Protein AF-A0A1H9BKF9-F1 (afdb_monomer)

Sequence (56 aa):
MRVGDTLLVYEKGELVPVTIMKIVDTGEWVEMYNVESVERYHSFFANNILVHNKRL

Organism: NCBI:txid478744

InterPro domains:
  IPR030934 Intein C-terminal splicing region [TIGR01443] (37-53)
  IPR036844 Hint domain superfamily [SSF51294] (2-52)

Mean predicted aligned error: 9.77 Å

Radius of gyration: 13.19 Å; Cα contacts (8 Å, |Δi|>4): 60; chains: 1; bounding box: 29×26×32 Å

Structure (mmCIF, N/CA/C/O backbone):
data_AF-A0A1H9BKF9-F1
#
_entry.id   AF-A0A1H9BKF9-F1
#
loop_
_atom_site.group_PDB
_atom_site.id
_atom_site.type_sy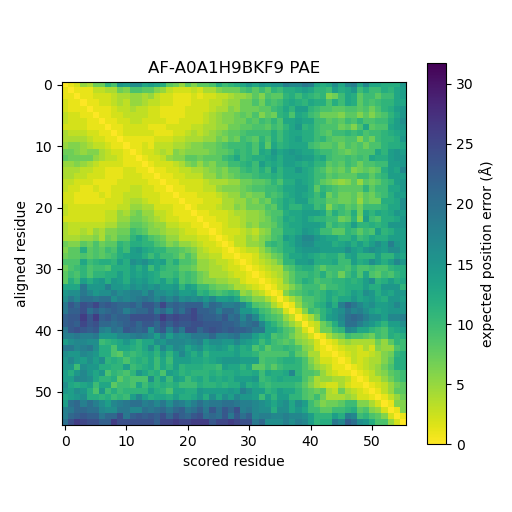mbol
_atom_site.label_atom_id
_atom_site.label_alt_id
_atom_site.label_comp_id
_atom_site.label_asym_id
_atom_site.label_entity_id
_atom_site.label_seq_id
_atom_site.pdbx_PDB_ins_code
_atom_site.Cartn_x
_atom_site.Cartn_y
_atom_site.Cartn_z
_atom_site.occupancy
_atom_site.B_iso_or_equiv
_atom_site.auth_seq_id
_atom_site.auth_comp_id
_atom_site.auth_asym_id
_atom_site.auth_atom_id
_atom_site.pdbx_PDB_model_num
ATOM 1 N N . MET A 1 1 ? 1.653 7.766 6.497 1.00 72.50 1 MET A N 1
ATOM 2 C CA . MET A 1 1 ? 0.522 7.785 5.548 1.00 72.50 1 MET A CA 1
ATOM 3 C C . MET A 1 1 ? -0.739 8.169 6.294 1.00 72.50 1 MET A C 1
ATOM 5 O O . MET A 1 1 ? -0.941 7.686 7.402 1.00 72.50 1 MET A O 1
ATOM 9 N N . ARG A 1 2 ? -1.563 9.023 5.692 1.00 82.25 2 ARG A N 1
ATOM 10 C CA . ARG A 1 2 ? -2.898 9.435 6.152 1.00 82.25 2 ARG A CA 1
ATOM 11 C C . ARG A 1 2 ? -3.846 9.549 4.954 1.00 82.25 2 ARG A C 1
ATOM 13 O O . ARG A 1 2 ? -3.394 9.669 3.820 1.00 82.25 2 ARG A O 1
ATOM 20 N N . VAL A 1 3 ? -5.156 9.539 5.205 1.00 90.25 3 VAL A N 1
ATOM 21 C CA . VAL A 1 3 ? -6.164 9.829 4.167 1.00 90.25 3 VAL A CA 1
ATOM 22 C C . VAL A 1 3 ? -5.847 11.174 3.503 1.00 90.25 3 VAL A C 1
ATOM 24 O O . VAL A 1 3 ? -5.526 12.142 4.192 1.00 90.25 3 VAL A O 1
ATOM 27 N N . GLY A 1 4 ? -5.910 11.211 2.173 1.00 89.44 4 GLY A N 1
ATOM 28 C CA . GLY A 1 4 ? -5.543 12.363 1.350 1.00 89.44 4 GLY A CA 1
ATOM 29 C C . GLY A 1 4 ? -4.088 12.387 0.864 1.00 89.44 4 GLY A C 1
ATOM 30 O O . GLY A 1 4 ? -3.793 13.157 -0.045 1.00 89.44 4 GLY A O 1
ATOM 31 N N . ASP A 1 5 ? -3.189 11.552 1.398 1.00 89.25 5 ASP A N 1
ATOM 32 C CA . ASP A 1 5 ? -1.833 11.426 0.844 1.00 89.25 5 ASP A CA 1
ATOM 33 C C . ASP A 1 5 ? -1.861 10.721 -0.531 1.00 89.25 5 ASP A C 1
ATOM 35 O O . ASP A 1 5 ? -2.742 9.898 -0.812 1.00 89.25 5 ASP A O 1
ATOM 39 N N . THR A 1 6 ? -0.863 11.014 -1.371 1.00 88.12 6 THR A N 1
ATOM 40 C CA . THR A 1 6 ? -0.676 10.390 -2.691 1.00 88.12 6 THR A CA 1
ATOM 41 C C . THR A 1 6 ? 0.305 9.221 -2.615 1.00 88.12 6 THR A C 1
ATOM 43 O O . THR A 1 6 ? 1.389 9.345 -2.044 1.00 88.12 6 THR A 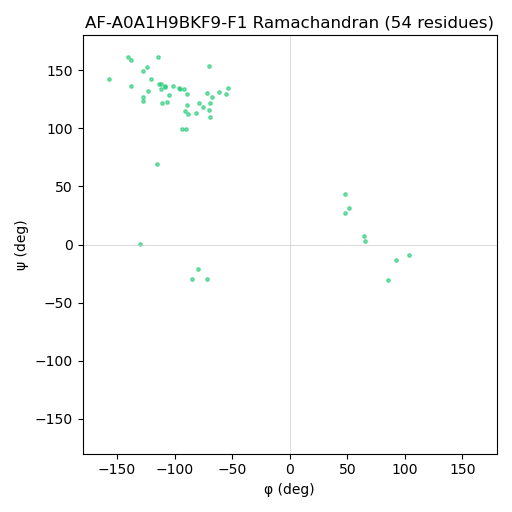O 1
ATOM 46 N N . LEU A 1 7 ? -0.056 8.100 -3.236 1.00 86.38 7 LEU A N 1
ATOM 47 C CA . LEU A 1 7 ? 0.776 6.915 -3.436 1.00 86.38 7 LEU A CA 1
ATOM 48 C C . LEU A 1 7 ? 1.058 6.701 -4.916 1.00 86.38 7 LEU A C 1
ATOM 50 O O . LEU A 1 7 ? 0.332 7.207 -5.765 1.00 86.38 7 LEU A O 1
ATOM 54 N N . LEU A 1 8 ? 2.085 5.910 -5.216 1.00 83.94 8 LEU A N 1
ATOM 55 C CA . LEU A 1 8 ? 2.384 5.457 -6.570 1.00 83.94 8 LEU A CA 1
ATOM 56 C C . LEU A 1 8 ? 2.013 3.977 -6.704 1.00 83.94 8 LEU A C 1
ATOM 58 O O . LEU A 1 8 ? 2.5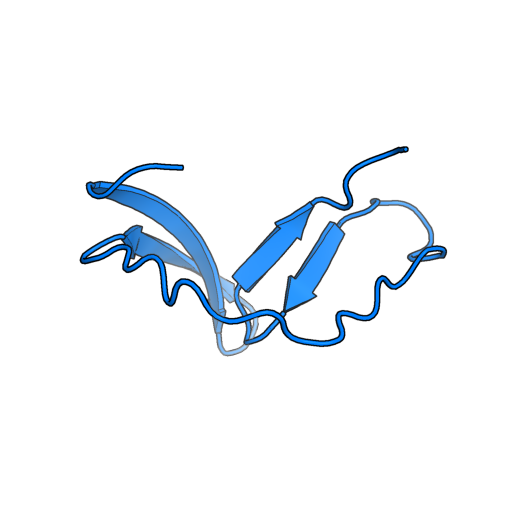10 3.135 -5.950 1.00 83.94 8 LEU A O 1
ATOM 62 N N . VAL A 1 9 ? 1.142 3.681 -7.666 1.00 84.50 9 VAL A N 1
ATOM 63 C CA . VAL A 1 9 ? 0.720 2.326 -8.042 1.00 84.50 9 VAL A CA 1
ATOM 64 C C . VAL A 1 9 ? 1.325 1.989 -9.393 1.00 84.50 9 VAL A C 1
ATOM 66 O O . VAL A 1 9 ? 1.328 2.822 -10.291 1.00 84.50 9 VAL A O 1
ATOM 69 N N . TYR A 1 10 ? 1.847 0.779 -9.546 1.00 80.75 10 TYR A N 1
ATOM 70 C CA . TYR A 1 10 ? 2.354 0.299 -10.822 1.00 80.75 10 TYR A CA 1
ATOM 71 C C . TYR A 1 10 ? 1.240 -0.361 -11.634 1.00 80.75 10 TYR A C 1
ATOM 73 O O . TYR A 1 10 ? 0.758 -1.437 -11.281 1.00 80.75 10 TYR A O 1
ATOM 81 N N . GLU A 1 11 ? 0.849 0.263 -12.742 1.00 82.38 11 GLU A N 1
ATOM 82 C CA . GLU A 1 11 ? -0.146 -0.265 -13.672 1.00 82.38 11 GLU A CA 1
ATOM 83 C C . GLU A 1 11 ? 0.407 -0.273 -15.097 1.00 82.38 11 GLU A C 1
ATOM 85 O O . GLU A 1 11 ? 0.869 0.741 -15.610 1.00 82.38 11 GLU A O 1
ATOM 90 N N . LYS A 1 12 ? 0.344 -1.436 -15.760 1.00 85.44 12 LYS A N 1
ATOM 91 C CA . LYS A 1 12 ? 0.665 -1.604 -17.192 1.00 85.44 12 LYS A CA 1
ATOM 92 C C . LYS A 1 12 ? 2.021 -1.028 -17.639 1.00 85.44 12 LYS A C 1
ATOM 94 O O . LYS A 1 12 ? 2.164 -0.640 -18.793 1.00 85.44 12 LYS A O 1
ATOM 99 N N . GLY A 1 13 ? 3.023 -1.021 -16.763 1.00 86.56 13 GLY A N 1
ATOM 100 C CA . GLY A 1 13 ? 4.354 -0.504 -17.094 1.00 86.56 13 GLY A CA 1
ATOM 101 C C . GLY A 1 13 ? 4.667 0.875 -16.519 1.00 86.56 13 GLY A C 1
ATOM 102 O O . GLY A 1 13 ? 5.824 1.284 -16.566 1.00 86.56 13 GLY A O 1
ATOM 103 N N . GLU A 1 14 ? 3.682 1.568 -15.946 1.00 85.38 14 GLU A N 1
ATOM 104 C CA . GLU A 1 14 ? 3.809 2.956 -15.503 1.00 85.38 14 GLU A CA 1
ATOM 105 C C . GLU A 1 14 ? 3.459 3.129 -14.020 1.00 85.38 14 GLU A C 1
ATOM 107 O O . GLU A 1 14 ? 2.686 2.361 -13.448 1.00 85.38 14 GLU A O 1
ATOM 112 N N . LEU A 1 15 ? 4.043 4.153 -13.388 1.00 85.50 15 LEU A N 1
ATOM 113 C CA . LEU A 1 15 ? 3.697 4.568 -12.028 1.00 85.50 15 LEU A CA 1
ATOM 114 C C . LEU A 1 15 ? 2.600 5.630 -12.078 1.00 85.50 15 LEU A C 1
ATOM 116 O O . LEU A 1 15 ? 2.824 6.746 -12.543 1.00 85.50 15 LEU A O 1
ATOM 120 N N . VAL A 1 16 ? 1.432 5.287 -11.550 1.00 90.19 16 VAL A N 1
ATOM 121 C CA . VAL A 1 16 ? 0.242 6.132 -11.519 1.00 90.19 16 VAL A CA 1
ATOM 122 C C . VAL A 1 16 ? 0.039 6.678 -10.102 1.00 90.19 16 VAL A C 1
ATOM 124 O O . VAL A 1 16 ? 0.033 5.900 -9.142 1.00 90.19 16 VAL A O 1
ATOM 127 N N . PRO A 1 17 ? -0.130 8.001 -9.928 1.00 87.94 17 PRO A N 1
ATOM 128 C CA . PRO A 1 17 ? -0.464 8.574 -8.634 1.00 87.94 17 PRO A CA 1
ATOM 129 C C . PRO A 1 17 ? -1.917 8.260 -8.252 1.00 87.94 17 PRO A C 1
ATOM 131 O O . PRO A 1 17 ? -2.841 8.522 -9.020 1.00 87.94 17 PRO A O 1
ATOM 134 N N . VAL A 1 18 ? -2.130 7.755 -7.038 1.00 89.81 18 VAL A N 1
ATOM 135 C CA . VAL A 1 18 ? -3.458 7.493 -6.459 1.00 89.81 18 VAL A CA 1
ATOM 136 C C . VAL A 1 18 ? -3.582 8.145 -5.088 1.00 89.81 18 VAL A C 1
ATOM 138 O O . VAL A 1 18 ? -2.601 8.251 -4.356 1.00 89.81 18 VAL A O 1
ATOM 141 N N . THR A 1 19 ? -4.786 8.561 -4.707 1.00 90.38 19 THR A N 1
ATOM 142 C CA . THR A 1 19 ? -5.036 9.196 -3.405 1.00 90.38 19 THR A CA 1
ATOM 143 C C . THR A 1 19 ? -5.647 8.208 -2.422 1.00 90.38 19 THR A C 1
ATOM 145 O O . THR A 1 19 ? -6.574 7.467 -2.751 1.00 90.38 19 THR A O 1
ATOM 148 N N . ILE A 1 20 ? -5.159 8.220 -1.181 1.00 89.56 20 ILE A N 1
ATOM 149 C CA . ILE A 1 20 ? -5.734 7.412 -0.106 1.00 89.56 20 ILE A CA 1
ATOM 150 C C . ILE A 1 20 ? -7.111 7.968 0.252 1.00 89.56 20 ILE A C 1
ATOM 152 O O . ILE A 1 20 ? -7.216 9.025 0.871 1.00 89.56 20 ILE A O 1
ATOM 156 N N . MET A 1 21 ? -8.165 7.229 -0.087 1.00 89.00 21 MET A N 1
ATOM 157 C CA . MET A 1 21 ? -9.547 7.624 0.212 1.00 89.00 21 MET A CA 1
ATOM 158 C C . MET A 1 21 ? -9.992 7.220 1.620 1.00 89.00 21 MET A C 1
ATOM 160 O O . MET A 1 21 ? -10.840 7.877 2.218 1.00 89.00 21 MET A O 1
ATOM 164 N N . LYS A 1 22 ? -9.444 6.123 2.154 1.00 87.25 22 LYS A N 1
ATOM 165 C CA . LYS A 1 22 ? -9.836 5.565 3.450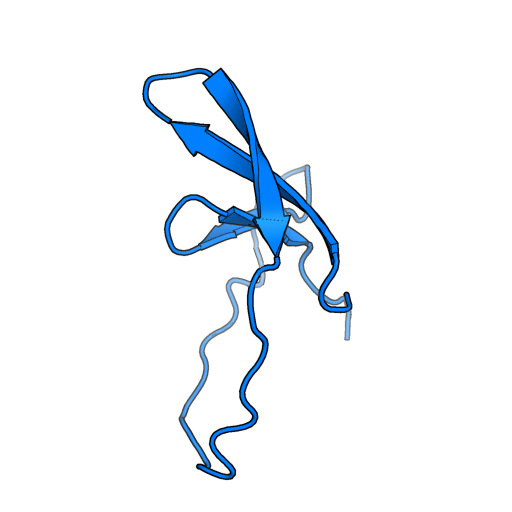 1.00 87.25 22 LYS A CA 1
ATOM 166 C C . LYS A 1 22 ? -8.707 4.716 4.027 1.00 87.25 22 LYS A C 1
ATOM 168 O O . LYS A 1 22 ? -8.050 3.985 3.294 1.00 87.25 22 LYS A O 1
ATOM 173 N N . ILE A 1 23 ? -8.526 4.790 5.341 1.00 89.12 23 ILE A N 1
ATOM 174 C CA . ILE A 1 23 ? -7.691 3.875 6.124 1.00 89.12 23 ILE A CA 1
ATOM 175 C C . ILE A 1 23 ? -8.602 3.283 7.197 1.00 89.12 23 ILE A C 1
ATOM 177 O O . ILE A 1 23 ? -9.362 4.019 7.827 1.00 89.12 23 ILE A O 1
ATOM 181 N N . VAL A 1 24 ? -8.562 1.965 7.366 1.00 88.69 24 VAL A N 1
ATOM 182 C CA . VAL A 1 24 ? -9.324 1.249 8.393 1.00 88.69 24 VAL A CA 1
ATOM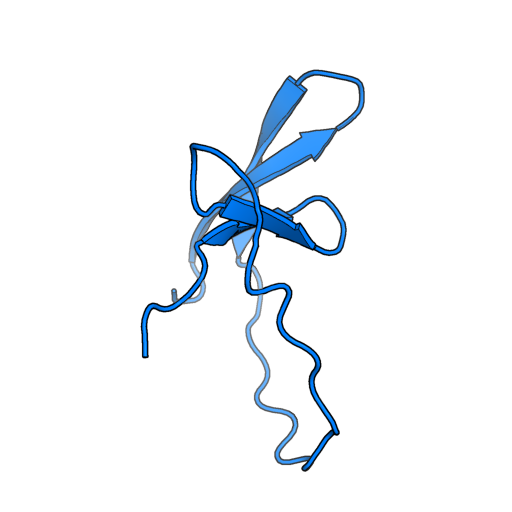 183 C C . VAL A 1 24 ? -8.342 0.386 9.162 1.00 88.69 24 VAL A C 1
ATOM 185 O O . VAL A 1 24 ? -7.638 -0.416 8.554 1.00 88.69 24 VAL A O 1
ATOM 188 N N . ASP A 1 25 ? -8.293 0.574 10.477 1.00 85.62 25 ASP A N 1
ATOM 189 C CA . ASP A 1 25 ? -7.642 -0.374 11.374 1.00 85.62 25 ASP A CA 1
ATOM 190 C C . ASP A 1 25 ? -8.599 -1.550 11.581 1.00 85.62 25 ASP A C 1
ATOM 192 O O . ASP A 1 25 ? -9.754 -1.352 11.970 1.00 85.62 25 ASP A O 1
ATOM 196 N N . THR A 1 26 ? -8.151 -2.754 11.238 1.00 86.25 26 THR A N 1
ATOM 197 C CA . THR A 1 26 ? -8.967 -3.962 11.370 1.00 86.25 26 THR A CA 1
ATOM 198 C C . THR A 1 26 ? -8.988 -4.473 12.808 1.00 86.25 26 THR A C 1
ATOM 200 O O . THR A 1 26 ? -9.906 -5.205 13.162 1.00 86.25 26 THR A O 1
ATOM 203 N N . GLY A 1 27 ? -8.015 -4.098 13.650 1.00 87.62 27 GLY A N 1
ATOM 204 C CA . GLY A 1 27 ? -7.855 -4.633 15.007 1.00 87.62 27 GLY A CA 1
ATOM 205 C C . GLY A 1 27 ? -7.533 -6.133 15.060 1.00 87.62 27 GLY A C 1
ATOM 206 O O . GLY A 1 27 ? -7.524 -6.724 16.140 1.00 87.62 27 GLY A O 1
ATOM 207 N N . GLU A 1 28 ? -7.282 -6.757 13.909 1.00 88.00 28 GLU A N 1
ATOM 208 C CA . GLU A 1 28 ? -7.048 -8.191 13.784 1.00 88.00 28 GLU A CA 1
ATOM 209 C C . GLU A 1 28 ? -5.554 -8.504 13.783 1.00 88.00 28 GLU A C 1
ATOM 211 O O . GLU A 1 28 ? -4.758 -7.882 13.075 1.00 88.00 28 GLU A O 1
ATOM 216 N N . TRP A 1 29 ? -5.174 -9.522 14.553 1.00 83.69 29 TRP A N 1
ATOM 217 C CA . TRP A 1 29 ? -3.834 -10.086 14.486 1.00 83.69 29 TRP A CA 1
ATOM 218 C C . TRP A 1 29 ? -3.759 -11.050 13.306 1.00 83.69 29 TRP A C 1
ATOM 220 O O . TRP A 1 29 ? -4.403 -12.097 13.312 1.00 83.69 29 TRP A O 1
ATOM 230 N N . VAL A 1 30 ? -2.961 -10.691 12.304 1.00 82.06 30 VAL A N 1
ATOM 231 C CA . VAL A 1 30 ? -2.709 -11.510 11.114 1.00 82.06 30 VAL A CA 1
ATOM 232 C C . VAL A 1 30 ? -1.223 -11.820 10.990 1.00 82.06 30 VAL A C 1
ATOM 234 O O . VAL A 1 30 ? -0.372 -10.979 11.289 1.00 82.06 30 VAL A O 1
ATOM 237 N N . GLU A 1 31 ? -0.905 -13.038 10.556 1.00 81.62 31 GLU A N 1
ATOM 238 C CA . GLU A 1 31 ? 0.472 -13.440 10.275 1.00 81.62 31 GLU A CA 1
ATOM 239 C C . GLU A 1 31 ? 0.964 -12.696 9.024 1.00 81.62 31 GLU A C 1
ATOM 241 O O . GLU A 1 31 ? 0.343 -12.755 7.963 1.00 81.62 31 GLU A O 1
ATOM 246 N N . MET A 1 32 ? 2.052 -11.936 9.163 1.00 73.69 32 MET A N 1
ATOM 247 C CA . MET A 1 32 ? 2.633 -11.141 8.081 1.00 73.69 32 MET A CA 1
ATOM 248 C C . MET A 1 32 ? 4.007 -11.684 7.709 1.00 73.69 32 MET A C 1
ATOM 250 O O . MET A 1 32 ? 4.828 -11.975 8.577 1.00 73.69 32 MET A O 1
ATOM 254 N N . TYR A 1 33 ? 4.282 -11.741 6.409 1.00 73.06 33 TYR A N 1
ATOM 255 C CA . TYR A 1 33 ? 5.581 -12.131 5.871 1.00 73.06 33 TYR A CA 1
ATOM 256 C C . TYR A 1 33 ? 6.285 -10.902 5.298 1.00 73.06 33 TYR A C 1
ATOM 258 O O . TYR A 1 33 ? 5.671 -10.101 4.592 1.00 73.06 33 TYR A O 1
ATOM 266 N N . ASN A 1 34 ? 7.576 -10.754 5.593 1.00 64.88 34 ASN A N 1
ATOM 267 C CA . ASN A 1 34 ? 8.417 -9.702 5.034 1.00 64.88 34 ASN A CA 1
ATOM 268 C C . ASN A 1 34 ? 9.461 -10.314 4.093 1.00 64.88 34 ASN A C 1
ATOM 270 O O . ASN A 1 34 ? 10.062 -11.336 4.421 1.00 64.88 34 ASN A O 1
ATOM 274 N N . VAL A 1 35 ? 9.705 -9.682 2.944 1.00 64.44 35 VAL A N 1
ATOM 275 C CA . VAL A 1 35 ? 10.755 -10.114 2.012 1.00 64.44 35 VAL A CA 1
ATOM 276 C C . VAL A 1 35 ? 12.026 -9.334 2.330 1.00 64.44 35 VAL A C 1
ATOM 278 O O . VAL A 1 35 ? 12.182 -8.176 1.948 1.00 64.44 35 VAL A O 1
ATOM 281 N N . GLU A 1 36 ? 12.938 -9.968 3.061 1.00 56.16 36 GLU A N 1
ATOM 282 C CA . GLU A 1 36 ? 14.134 -9.318 3.612 1.00 56.16 36 GLU A CA 1
ATOM 283 C C . GLU A 1 36 ? 15.192 -8.976 2.544 1.00 56.16 36 GLU A C 1
ATOM 285 O O . GLU A 1 36 ? 15.890 -7.967 2.649 1.00 56.16 36 GLU A O 1
ATOM 290 N N . SER A 1 37 ? 15.275 -9.757 1.464 1.00 53.94 37 SER A N 1
ATOM 291 C CA . SER A 1 37 ? 16.326 -9.636 0.442 1.00 53.94 37 SER A CA 1
ATOM 292 C C . SER A 1 37 ? 15.772 -9.226 -0.925 1.00 53.94 37 SER A C 1
ATOM 294 O O . SER A 1 37 ? 15.775 -10.006 -1.872 1.00 53.94 37 SER A O 1
ATOM 296 N N . VAL A 1 38 ? 15.302 -7.982 -1.045 1.00 57.03 38 VAL A N 1
ATOM 297 C CA . VAL A 1 38 ? 15.059 -7.353 -2.356 1.00 57.03 38 VAL A CA 1
ATOM 298 C C . V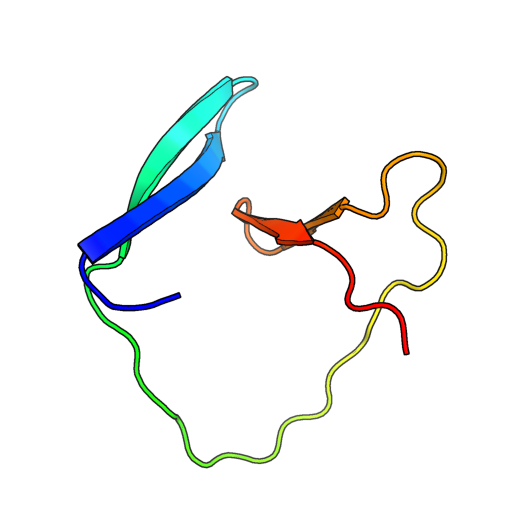AL A 1 38 ? 16.344 -6.631 -2.764 1.00 57.03 38 VAL A C 1
ATOM 300 O O . VAL A 1 38 ? 16.643 -5.549 -2.247 1.00 57.03 38 VAL A O 1
ATOM 303 N N . GLU A 1 39 ? 17.150 -7.260 -3.624 1.00 51.66 39 GLU A N 1
ATOM 304 C CA . GLU A 1 39 ? 18.441 -6.717 -4.052 1.00 51.66 39 GLU A CA 1
ATOM 305 C C . GLU A 1 39 ? 18.289 -5.303 -4.647 1.00 51.66 39 GLU A C 1
ATOM 307 O O . GLU A 1 39 ? 17.491 -5.036 -5.546 1.00 51.66 39 GLU A O 1
ATOM 312 N N . ARG A 1 40 ? 19.129 -4.401 -4.125 1.00 51.69 40 ARG A N 1
ATOM 313 C CA . ARG A 1 40 ? 19.463 -3.049 -4.6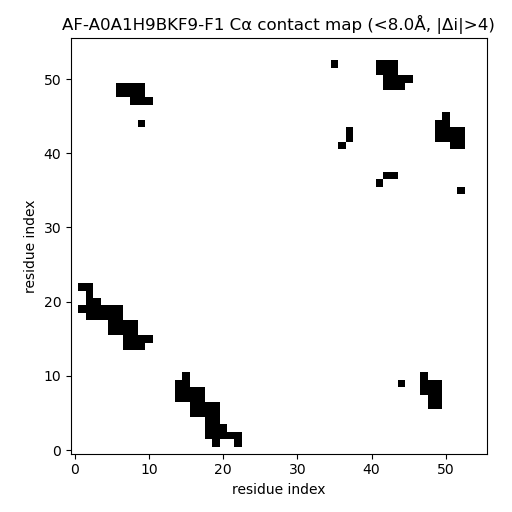04 1.00 51.69 40 ARG A CA 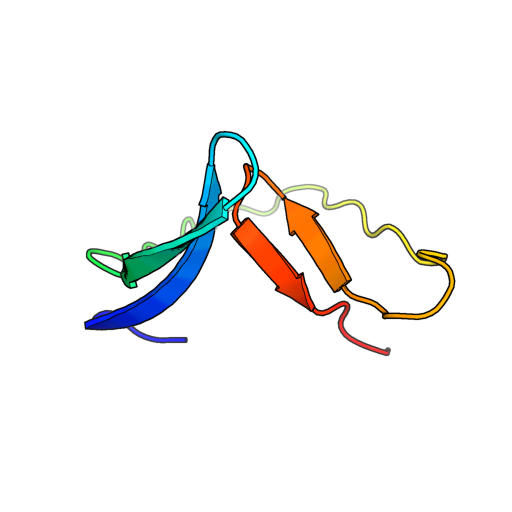1
ATOM 314 C C . ARG A 1 40 ? 18.579 -1.855 -4.207 1.00 51.69 40 ARG A C 1
ATOM 316 O O . ARG A 1 40 ? 19.161 -0.786 -4.053 1.00 51.69 40 ARG A O 1
ATOM 323 N N . TYR A 1 41 ? 17.265 -1.984 -3.975 1.00 54.78 41 TYR A N 1
ATOM 324 C CA . TYR A 1 41 ? 16.406 -0.797 -3.715 1.00 54.78 41 TYR A CA 1
ATOM 325 C C . TYR A 1 41 ? 15.491 -0.854 -2.483 1.00 54.78 41 TYR A C 1
ATOM 327 O O . TYR A 1 41 ? 14.782 0.118 -2.220 1.00 54.78 41 TYR A O 1
ATOM 335 N N . HIS A 1 42 ? 15.509 -1.946 -1.705 1.00 59.19 42 HIS A N 1
ATOM 336 C CA . HIS A 1 42 ? 14.710 -2.094 -0.473 1.00 59.19 42 HIS A CA 1
ATOM 337 C C . HIS A 1 42 ? 13.226 -1.701 -0.629 1.00 59.19 42 HIS A C 1
ATOM 339 O O . HIS A 1 42 ? 12.590 -1.279 0.332 1.00 59.19 42 HIS A O 1
ATOM 345 N N . SER A 1 43 ? 12.674 -1.807 -1.835 1.00 57.97 43 SER A N 1
ATOM 346 C CA . SER A 1 43 ? 11.292 -1.463 -2.144 1.00 57.97 43 SER A CA 1
ATOM 347 C C . SER A 1 43 ? 10.731 -2.538 -3.058 1.00 57.97 43 SER A C 1
ATOM 349 O O . SER A 1 43 ? 11.417 -2.981 -3.978 1.00 57.97 43 SER A O 1
ATOM 351 N N . PHE A 1 44 ? 9.507 -2.971 -2.794 1.00 67.06 44 PHE A N 1
ATOM 352 C CA . PHE A 1 44 ? 8.821 -3.988 -3.582 1.00 67.06 44 PHE A CA 1
ATOM 353 C C . PHE A 1 44 ? 7.362 -3.595 -3.787 1.00 67.06 44 PHE A C 1
ATOM 355 O O . PHE A 1 44 ? 6.816 -2.777 -3.048 1.00 67.06 44 PHE A O 1
ATOM 362 N N . PHE A 1 45 ? 6.730 -4.165 -4.810 1.00 68.50 45 PHE A N 1
ATOM 363 C CA . PHE A 1 45 ? 5.311 -3.946 -5.052 1.00 68.50 45 PHE A CA 1
ATOM 364 C C . PHE A 1 45 ? 4.485 -4.983 -4.293 1.00 68.50 45 PHE A C 1
ATOM 366 O O . PHE A 1 45 ? 4.609 -6.179 -4.549 1.00 68.50 45 PHE A O 1
ATOM 373 N N . ALA A 1 46 ? 3.621 -4.525 -3.390 1.00 67.81 46 ALA A N 1
ATOM 374 C CA . ALA A 1 46 ? 2.599 -5.346 -2.748 1.00 67.81 46 ALA A CA 1
ATOM 375 C C . ALA A 1 46 ? 1.232 -4.884 -3.253 1.00 67.81 46 ALA A C 1
ATOM 377 O O . ALA A 1 46 ? 0.905 -3.704 -3.138 1.00 67.81 46 ALA A O 1
ATOM 378 N N . ASN A 1 47 ? 0.446 -5.784 -3.853 1.00 69.56 47 ASN A N 1
ATOM 379 C CA . ASN A 1 47 ? -0.818 -5.429 -4.515 1.00 69.56 47 ASN A CA 1
ATOM 380 C C . ASN A 1 47 ? -0.681 -4.215 -5.458 1.00 69.56 47 ASN A C 1
ATOM 382 O O . ASN A 1 47 ? -1.508 -3.308 -5.439 1.00 69.56 47 ASN A O 1
ATOM 386 N N . ASN A 1 48 ? 0.394 -4.184 -6.253 1.00 72.25 48 ASN A N 1
ATOM 387 C CA . ASN A 1 48 ? 0.754 -3.099 -7.178 1.00 72.25 48 ASN A CA 1
ATOM 388 C C . ASN A 1 48 ? 1.099 -1.745 -6.531 1.00 72.25 48 ASN A C 1
ATOM 390 O O . ASN A 1 48 ? 1.410 -0.800 -7.248 1.00 72.25 48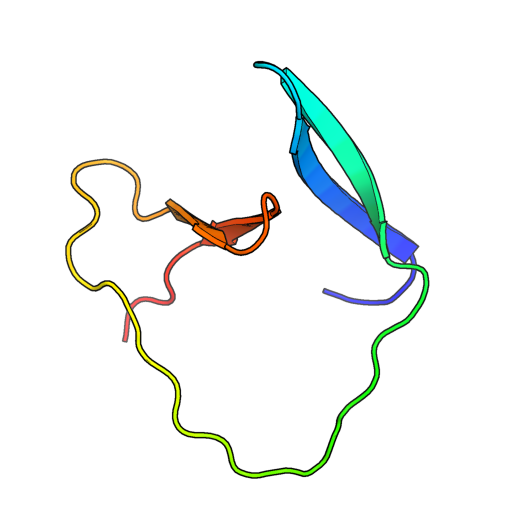 ASN A O 1
ATOM 394 N N . ILE A 1 49 ? 1.117 -1.629 -5.204 1.00 70.12 49 ILE A N 1
ATOM 395 C CA . ILE A 1 49 ? 1.550 -0.419 -4.493 1.00 70.12 49 ILE A CA 1
ATOM 396 C C . ILE A 1 49 ? 3.042 -0.531 -4.191 1.00 70.12 49 ILE A C 1
ATOM 398 O O . ILE A 1 49 ? 3.493 -1.571 -3.709 1.00 70.12 49 ILE A O 1
ATOM 402 N N . LEU A 1 50 ? 3.811 0.531 -4.447 1.00 71.25 50 LEU A N 1
ATOM 403 C CA . LEU A 1 50 ? 5.220 0.578 -4.058 1.00 71.25 50 LEU A CA 1
ATOM 404 C C . LEU A 1 50 ? 5.339 0.683 -2.531 1.00 71.25 50 LEU A C 1
ATOM 406 O O . LEU A 1 50 ? 4.948 1.688 -1.936 1.00 71.25 50 LEU A O 1
ATOM 410 N N . VAL A 1 51 ? 5.909 -0.341 -1.904 1.00 69.62 51 VAL A N 1
ATOM 411 C CA . VAL A 1 51 ? 6.151 -0.401 -0.461 1.00 69.62 51 VAL A CA 1
ATOM 412 C C . VAL A 1 51 ? 7.651 -0.350 -0.202 1.00 69.62 51 VAL A C 1
ATOM 414 O O . VAL A 1 51 ? 8.425 -1.058 -0.843 1.00 69.62 51 VAL A O 1
ATOM 417 N N . HIS A 1 52 ? 8.067 0.479 0.754 1.00 65.50 52 HIS A N 1
ATOM 418 C CA . HIS A 1 52 ? 9.447 0.522 1.232 1.00 65.50 52 HIS A CA 1
ATOM 419 C C . HIS A 1 52 ? 9.615 -0.468 2.393 1.00 65.50 52 HIS A C 1
ATOM 421 O O . HIS A 1 52 ? 8.856 -0.417 3.363 1.00 65.50 52 HIS A O 1
ATOM 427 N N . ASN A 1 53 ? 10.625 -1.338 2.334 1.00 52.22 53 ASN A N 1
ATOM 428 C CA . ASN A 1 53 ? 10.962 -2.227 3.444 1.00 52.22 53 ASN A CA 1
ATOM 429 C C . ASN A 1 53 ? 11.340 -1.401 4.674 1.00 52.22 53 ASN A C 1
ATOM 431 O O . ASN A 1 53 ? 12.178 -0.495 4.605 1.00 52.22 53 ASN A O 1
ATOM 435 N N . LYS A 1 54 ? 10.754 -1.730 5.825 1.00 47.62 54 LYS A N 1
ATOM 436 C CA . LYS A 1 54 ? 11.208 -1.202 7.110 1.00 47.62 54 LYS A CA 1
ATOM 437 C C . LYS A 1 54 ? 12.497 -1.940 7.478 1.00 47.62 54 LYS A C 1
ATOM 439 O O . LYS A 1 54 ? 12.477 -3.159 7.615 1.00 47.62 54 LYS A O 1
ATOM 444 N N . ARG A 1 55 ? 13.617 -1.224 7.615 1.00 51.62 55 ARG A N 1
ATOM 445 C CA . ARG A 1 55 ? 14.796 -1.788 8.290 1.00 51.62 55 ARG A CA 1
ATOM 446 C C . ARG A 1 55 ? 14.431 -1.969 9.768 1.00 51.62 55 ARG A C 1
ATOM 448 O O . ARG A 1 55 ? 13.904 -1.026 10.364 1.00 51.62 55 ARG A O 1
ATOM 455 N N . LEU A 1 56 ? 14.622 -3.184 10.285 1.00 47.81 56 LEU A N 1
ATOM 456 C CA . LEU A 1 56 ? 14.608 -3.465 11.723 1.00 47.81 56 LEU A CA 1
ATOM 457 C C . LEU A 1 56 ? 15.700 -2.651 12.424 1.00 47.81 56 LEU A C 1
ATOM 459 O O . LEU A 1 56 ? 16.778 -2.472 11.808 1.00 47.81 56 LEU A O 1
#

Secondary structure (DSSP, 8-state):
--TT-EEEEEETTEEEEEE-------------------TTTSEEEETTEEEEPPP-

Solvent-accessible surface area (backbone atoms only — not comparable to full-atom values): 3979 Å² total; per-residue (Å²): 142,56,70,70,42,78,44,53,31,61,54,100,92,41,78,42,82,44,66,38,86,74,83,80,86,81,90,69,92,72,96,82,88,82,83,88,82,50,85,94,69,49,54,49,69,58,96,41,31,72,40,73,64,79,82,129

pLDDT: mean 75.16, std 13.72, range [47.62, 90.38]

Nearest PDB structures (foldseek):
  7wd8-assembly1_B  TM=1.756E-01  e=5.876E+00  Severe acute respiratory syndrome coronavirus 2

Foldseek 3Di:
DDFQDWFWFDDPRDTDIDTRHDDDDPVDDDDDDDDPDPPDQQWDADVRTIDHHDDD